Protein AF-A0A2P8CBW2-F1 (afdb_monomer_lite)

Sequence (92 aa):
MITVLLLMVAGILAGLWLGKFPSIMKVNDRLISWAIYLLLFLLGVGVGTNKAVIQSLDSIGLQALLLTIGALIGSIGMGWVIYRAFFHLNNH

pLDDT: mean 88.32, std 10.39, range [45.53, 97.69]

Organism: NCBI:txid1541063

Foldseek 3Di:
DVVVVVVVVVVVVVCVVCVVDPVVVVVVVVVVVVVVVVVVVVVCVVQVVDPVNVVCCVVVVVVVVCVVVVVVCVVVVVVVVCCCVPVVVVPD

Secondary structure (DSSP, 8-state):
-HHHHHHHHHHHHHHHHHTT-HHHHHHHHHHHHHHHHHHHHHHHHHHHH-HHHHHHHHHHHHHHHHHHHHHHHHHHHHHHHHIIIIISTT--

Radius of gyration: 20.02 Å; chains: 1; bounding box: 35×41×40 Å

Structure (mmCIF, N/CA/C/O backbone):
data_AF-A0A2P8CBW2-F1
#
_entry.id   AF-A0A2P8CBW2-F1
#
loop_
_atom_site.group_PDB
_atom_site.id
_atom_site.type_symbol
_atom_site.label_atom_id
_atom_site.label_alt_id
_atom_site.label_comp_id
_atom_site.label_asym_id
_atom_site.label_entity_id
_atom_site.label_seq_id
_atom_site.pdbx_PDB_ins_code
_atom_site.Cartn_x
_atom_site.Cartn_y
_atom_site.Cartn_z
_atom_site.occupancy
_atom_site.B_iso_or_equiv
_atom_site.auth_seq_id
_atom_site.auth_comp_id
_atom_site.auth_asym_id
_atom_site.auth_atom_id
_atom_site.pdbx_PDB_model_num
ATOM 1 N N . MET A 1 1 ? -16.568 7.231 -9.828 1.00 87.19 1 MET A N 1
ATOM 2 C CA . MET A 1 1 ? -16.108 5.939 -10.390 1.00 87.19 1 MET A CA 1
ATOM 3 C C . MET A 1 1 ? -15.341 6.151 -11.690 1.00 87.19 1 MET A C 1
ATOM 5 O O . MET A 1 1 ? -14.144 5.901 -11.693 1.00 87.19 1 MET A O 1
ATOM 9 N N . ILE A 1 2 ? -15.956 6.717 -12.740 1.00 94.94 2 ILE A N 1
ATOM 10 C CA . ILE A 1 2 ? -15.264 6.993 -14.018 1.00 94.94 2 ILE A CA 1
ATOM 11 C C . ILE A 1 2 ? -14.019 7.882 -13.849 1.00 94.94 2 ILE A C 1
ATOM 13 O O . ILE A 1 2 ? -12.984 7.623 -14.448 1.00 94.94 2 ILE A O 1
ATOM 17 N N . THR A 1 3 ? -14.083 8.877 -12.958 1.00 95.19 3 THR A N 1
ATOM 18 C CA . THR A 1 3 ? -12.967 9.791 -12.678 1.00 95.19 3 THR A CA 1
ATOM 19 C C . THR A 1 3 ? -11.756 9.065 -12.105 1.00 95.19 3 THR A C 1
ATOM 21 O O . THR A 1 3 ? -10.633 9.360 -12.488 1.00 95.19 3 THR A O 1
ATOM 24 N N . VAL A 1 4 ? -11.982 8.086 -11.224 1.00 94.69 4 VAL A N 1
ATOM 25 C CA . VAL A 1 4 ? -10.903 7.285 -10.628 1.00 94.69 4 VAL A CA 1
ATOM 26 C C . VAL A 1 4 ? -10.256 6.419 -11.702 1.00 94.69 4 VAL A C 1
ATOM 28 O O . VAL A 1 4 ? -9.035 6.390 -11.798 1.00 94.69 4 VAL A O 1
ATOM 31 N N . LEU A 1 5 ? -11.064 5.791 -12.563 1.00 95.88 5 LEU A N 1
ATOM 32 C CA . LEU A 1 5 ? -10.565 5.003 -13.689 1.00 95.88 5 LEU A CA 1
ATOM 33 C C . LEU A 1 5 ? -9.696 5.853 -14.629 1.00 95.88 5 LEU A C 1
ATOM 35 O O . LEU A 1 5 ? -8.582 5.454 -14.955 1.00 95.88 5 LEU A O 1
ATOM 39 N N . LEU A 1 6 ? -10.171 7.041 -15.019 1.00 96.56 6 LEU A N 1
ATOM 40 C CA . LEU A 1 6 ? -9.410 7.962 -15.869 1.00 96.56 6 LEU A CA 1
ATOM 41 C C . LEU A 1 6 ? -8.085 8.368 -15.223 1.00 96.56 6 LEU A C 1
ATOM 43 O O . LEU A 1 6 ? -7.061 8.412 -15.898 1.00 96.56 6 LEU A O 1
ATOM 47 N N . LEU A 1 7 ? -8.092 8.617 -13.914 1.00 95.38 7 LEU A N 1
ATOM 48 C CA . LEU A 1 7 ? -6.899 8.995 -13.164 1.00 95.38 7 LEU A CA 1
ATOM 49 C C . LEU A 1 7 ? -5.896 7.834 -13.075 1.00 95.38 7 LEU A C 1
ATOM 51 O O . LEU A 1 7 ? -4.700 8.056 -13.237 1.00 95.38 7 LEU A O 1
ATOM 55 N N . MET A 1 8 ? -6.366 6.591 -12.915 1.00 94.50 8 MET A N 1
ATOM 56 C CA . MET A 1 8 ? -5.512 5.397 -12.977 1.00 94.50 8 MET A CA 1
ATOM 57 C C . MET A 1 8 ? -4.885 5.221 -14.363 1.00 94.50 8 MET A C 1
ATOM 59 O O . MET A 1 8 ? -3.677 5.021 -14.461 1.00 94.50 8 MET A O 1
ATOM 63 N N . VAL A 1 9 ? -5.677 5.343 -15.434 1.00 96.00 9 VAL A N 1
ATOM 64 C CA . VAL A 1 9 ? -5.172 5.236 -16.814 1.00 96.00 9 VAL A CA 1
ATOM 65 C C . VAL A 1 9 ? -4.145 6.332 -17.096 1.00 96.00 9 VAL A C 1
ATOM 67 O O . VAL A 1 9 ? -3.056 6.042 -17.589 1.00 96.00 9 VAL A O 1
ATOM 70 N N . ALA A 1 10 ? -4.444 7.578 -16.724 1.00 95.19 10 ALA A N 1
ATOM 71 C CA . ALA A 1 10 ? -3.511 8.692 -16.858 1.00 95.19 10 ALA A CA 1
ATOM 72 C C . ALA A 1 10 ? -2.221 8.461 -16.050 1.00 95.19 10 ALA A C 1
ATOM 74 O O . ALA A 1 10 ? -1.130 8.703 -16.562 1.00 95.19 10 ALA A O 1
ATOM 75 N N . GLY A 1 11 ? -2.330 7.940 -14.824 1.00 92.12 11 GLY A N 1
ATOM 76 C CA . GLY A 1 11 ? -1.189 7.595 -13.977 1.00 92.12 11 GLY A CA 1
ATOM 77 C C . GLY A 1 11 ? -0.293 6.513 -14.583 1.00 92.12 11 GLY A C 1
ATOM 78 O O . GLY A 1 11 ? 0.927 6.651 -14.556 1.00 92.12 11 GLY A O 1
ATOM 79 N N . ILE A 1 12 ? -0.875 5.476 -15.195 1.00 91.88 12 ILE A N 1
ATOM 80 C CA . ILE A 1 12 ? -0.120 4.428 -15.901 1.00 91.88 12 ILE A CA 1
ATOM 81 C C . ILE A 1 12 ? 0.614 5.017 -17.111 1.00 91.88 12 ILE A C 1
ATOM 83 O O . ILE A 1 12 ? 1.809 4.776 -17.279 1.00 91.88 12 ILE A O 1
ATOM 87 N N . LEU A 1 13 ? -0.067 5.826 -17.930 1.00 93.56 13 LEU A N 1
ATOM 88 C CA . LEU A 1 13 ? 0.543 6.474 -19.097 1.00 93.56 13 LEU A CA 1
ATOM 89 C C . LEU A 1 13 ? 1.691 7.407 -18.691 1.00 93.56 13 LEU A C 1
ATOM 91 O O . LEU A 1 13 ? 2.768 7.362 -19.288 1.00 93.56 13 LEU A O 1
ATOM 95 N N . ALA A 1 14 ? 1.487 8.204 -17.641 1.00 90.00 14 ALA A N 1
ATOM 96 C CA . ALA A 1 14 ? 2.528 9.050 -17.075 1.00 90.00 14 ALA A CA 1
ATOM 97 C C . ALA A 1 14 ? 3.706 8.210 -16.554 1.00 90.00 14 ALA A C 1
ATOM 99 O O . ALA A 1 14 ? 4.857 8.523 -16.852 1.00 90.00 14 ALA A O 1
ATOM 100 N N . GLY A 1 15 ? 3.432 7.109 -15.847 1.00 88.00 15 GLY A N 1
ATOM 101 C CA . GLY A 1 15 ? 4.442 6.184 -15.330 1.00 88.00 15 GLY A CA 1
ATOM 102 C C . GLY A 1 15 ? 5.301 5.545 -16.424 1.00 88.00 15 GLY A C 1
ATOM 103 O O . GLY A 1 15 ? 6.521 5.490 -16.285 1.00 88.00 15 GLY A O 1
ATOM 104 N N . LEU A 1 16 ? 4.704 5.138 -17.549 1.00 87.19 16 LEU A N 1
ATOM 105 C CA . LEU A 1 16 ? 5.438 4.596 -18.702 1.00 87.19 16 LEU A CA 1
ATOM 106 C C . LEU A 1 16 ? 6.348 5.641 -19.364 1.00 87.19 16 LEU A C 1
ATOM 108 O O . LEU A 1 16 ? 7.434 5.311 -19.842 1.00 87.19 16 LEU A O 1
ATOM 112 N N . TRP A 1 17 ? 5.930 6.908 -19.384 1.00 85.81 17 TRP A N 1
ATOM 113 C CA . TRP A 1 17 ? 6.730 7.996 -19.948 1.00 85.81 17 TRP A CA 1
ATOM 114 C C . TRP A 1 17 ? 7.884 8.409 -19.018 1.00 85.81 17 TRP A C 1
ATOM 116 O O . TRP A 1 17 ? 9.025 8.544 -19.465 1.00 85.81 17 TRP A O 1
ATOM 126 N N . LEU A 1 18 ? 7.606 8.531 -17.716 1.00 81.75 18 LEU A N 1
ATOM 127 C CA . LEU A 1 18 ? 8.568 8.886 -16.662 1.00 81.75 18 LEU A CA 1
ATOM 128 C C . LEU A 1 18 ? 9.554 7.752 -16.341 1.00 81.75 18 LEU A C 1
ATOM 130 O O . LEU A 1 18 ? 10.679 8.022 -15.917 1.00 81.75 18 LEU A O 1
ATOM 134 N N . GLY A 1 19 ? 9.181 6.495 -16.606 1.00 75.75 19 GLY A N 1
ATOM 135 C CA . GLY A 1 19 ? 10.027 5.313 -16.419 1.00 75.75 19 GLY A CA 1
ATOM 136 C C . G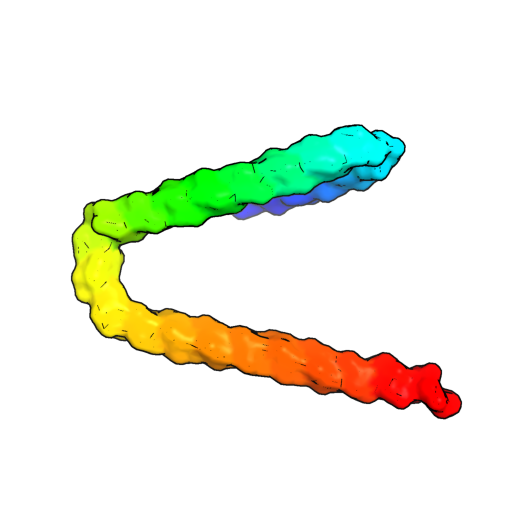LY A 1 19 ? 11.313 5.308 -17.255 1.00 75.75 19 GLY A C 1
ATOM 137 O O . GLY A 1 19 ? 12.218 4.525 -16.978 1.00 75.75 19 GLY A O 1
ATOM 138 N N . LYS A 1 20 ? 11.440 6.217 -18.232 1.00 77.62 20 LYS A N 1
ATOM 139 C CA . LYS A 1 20 ? 12.669 6.442 -19.011 1.00 77.62 20 LYS A CA 1
ATOM 140 C C . LYS A 1 20 ? 13.796 7.105 -18.207 1.00 77.62 20 LYS A C 1
ATOM 142 O O . LYS A 1 20 ? 14.942 7.075 -18.646 1.00 77.62 20 LYS A O 1
ATOM 147 N N . PHE A 1 21 ? 13.498 7.691 -17.043 1.00 80.31 21 PHE A N 1
ATOM 148 C CA . PHE A 1 21 ? 14.475 8.398 -16.213 1.00 80.31 21 PHE A CA 1
ATOM 149 C C . PHE A 1 21 ? 14.743 7.647 -14.895 1.00 80.31 21 PHE A C 1
ATOM 151 O O . PHE A 1 21 ? 13.924 7.699 -13.971 1.00 80.31 21 PHE A O 1
ATOM 158 N N . PRO A 1 22 ? 15.913 7.000 -14.734 1.00 74.19 22 PRO A N 1
ATOM 159 C CA . PRO A 1 22 ? 16.193 6.144 -13.577 1.00 74.19 22 PRO A CA 1
ATOM 160 C C . PRO A 1 22 ? 16.246 6.904 -12.240 1.00 74.19 22 PRO A C 1
ATOM 162 O O . PRO A 1 22 ? 15.943 6.331 -11.193 1.00 74.19 22 PRO A O 1
ATOM 165 N N . SER A 1 23 ? 16.582 8.200 -12.249 1.00 75.69 23 SER A N 1
ATOM 166 C CA . SER A 1 23 ? 16.565 9.035 -11.036 1.00 75.69 23 SER A CA 1
ATOM 167 C C . SER A 1 23 ? 15.151 9.313 -10.521 1.00 75.69 23 SER A C 1
ATOM 169 O O . SER A 1 23 ? 14.945 9.345 -9.310 1.00 75.69 23 SER A O 1
ATOM 171 N N . ILE A 1 24 ? 14.170 9.467 -11.417 1.00 77.06 24 ILE A N 1
ATOM 172 C CA . ILE A 1 24 ? 12.769 9.716 -11.040 1.00 77.06 24 ILE A CA 1
ATOM 173 C C . ILE A 1 24 ? 12.166 8.452 -10.417 1.00 77.06 24 ILE A C 1
ATOM 175 O O . ILE A 1 24 ? 11.444 8.540 -9.427 1.00 77.06 24 ILE A O 1
ATOM 179 N N . MET A 1 25 ? 12.542 7.272 -10.920 1.00 78.56 25 MET A N 1
ATOM 180 C CA . MET A 1 25 ? 12.089 5.983 -10.387 1.00 78.56 25 MET A CA 1
ATOM 181 C C . MET A 1 25 ? 12.464 5.795 -8.906 1.00 78.56 25 MET A C 1
ATOM 183 O O . MET A 1 25 ? 11.628 5.386 -8.104 1.00 78.56 25 MET A O 1
ATOM 1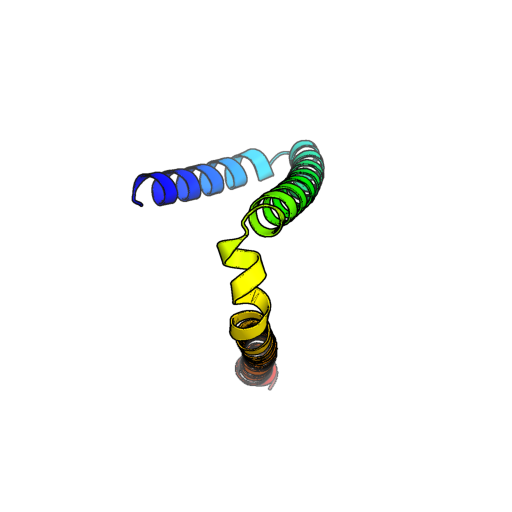87 N N . LYS A 1 26 ? 13.699 6.150 -8.517 1.00 81.62 26 LYS A N 1
ATOM 188 C CA . LYS A 1 26 ? 14.168 6.034 -7.121 1.00 81.62 26 LYS A CA 1
ATOM 189 C C . LYS A 1 26 ? 13.440 6.985 -6.170 1.00 81.62 26 LYS A C 1
ATOM 191 O O . LYS A 1 26 ? 13.160 6.627 -5.028 1.00 81.62 26 LYS A O 1
ATOM 196 N N . VAL A 1 27 ? 13.150 8.204 -6.628 1.00 86.88 27 VAL A N 1
ATOM 197 C CA . VAL A 1 27 ? 12.389 9.184 -5.839 1.00 86.88 27 VAL A CA 1
ATOM 198 C C . VAL A 1 27 ? 10.941 8.729 -5.690 1.00 86.88 27 VAL A C 1
ATOM 200 O O . VAL A 1 27 ? 10.399 8.795 -4.590 1.00 86.88 27 VAL A O 1
ATOM 203 N N . ASN A 1 28 ? 10.343 8.215 -6.765 1.00 88.00 28 ASN A N 1
ATOM 204 C CA . ASN A 1 28 ? 8.983 7.692 -6.761 1.00 88.00 28 ASN A CA 1
ATOM 205 C C . ASN A 1 28 ? 8.810 6.537 -5.764 1.00 88.00 28 ASN A C 1
ATOM 207 O O . ASN A 1 28 ? 7.872 6.557 -4.977 1.00 88.00 28 ASN A O 1
ATOM 211 N N . ASP A 1 29 ? 9.741 5.583 -5.732 1.00 87.81 29 ASP A N 1
ATOM 212 C CA . ASP A 1 29 ? 9.695 4.458 -4.788 1.00 87.81 29 ASP A CA 1
ATOM 213 C C . ASP A 1 29 ? 9.719 4.928 -3.320 1.00 87.81 29 ASP A C 1
ATOM 215 O O . ASP A 1 29 ? 8.900 4.526 -2.484 1.00 87.81 29 ASP A O 1
ATOM 219 N N . ARG A 1 30 ? 10.593 5.896 -3.013 1.00 91.56 30 ARG A N 1
ATOM 220 C CA . ARG A 1 30 ? 10.653 6.508 -1.680 1.00 91.56 30 ARG A CA 1
ATOM 221 C C . ARG A 1 30 ? 9.379 7.296 -1.358 1.00 91.56 30 ARG A C 1
ATOM 223 O O . ARG A 1 30 ? 8.891 7.198 -0.235 1.00 91.56 30 ARG A O 1
ATOM 230 N N . LEU A 1 31 ? 8.830 8.048 -2.313 1.00 93.06 31 LEU A N 1
ATOM 231 C CA . LEU A 1 31 ? 7.581 8.798 -2.138 1.00 93.06 31 LEU A CA 1
ATOM 232 C C . LEU A 1 31 ? 6.391 7.874 -1.876 1.00 93.06 31 LEU A C 1
ATOM 234 O O . LEU A 1 31 ? 5.627 8.136 -0.952 1.00 93.06 31 LEU A O 1
ATOM 238 N N . ILE A 1 32 ? 6.256 6.784 -2.637 1.00 93.88 32 ILE A N 1
ATOM 239 C CA . ILE A 1 32 ? 5.196 5.787 -2.447 1.00 93.88 32 ILE A CA 1
ATOM 240 C C . ILE A 1 32 ? 5.306 5.163 -1.059 1.00 93.88 32 ILE A C 1
ATOM 242 O O . ILE A 1 32 ? 4.310 5.094 -0.345 1.00 93.88 32 ILE A O 1
ATOM 246 N N . SER A 1 33 ? 6.510 4.770 -0.642 1.00 95.25 33 SER A N 1
ATOM 247 C CA . SER A 1 33 ? 6.734 4.207 0.694 1.00 95.25 33 SER A CA 1
ATOM 248 C C . SER A 1 33 ? 6.292 5.171 1.801 1.00 95.25 33 SER A C 1
ATOM 250 O O . SER A 1 33 ? 5.534 4.791 2.693 1.00 95.25 33 SER A O 1
ATOM 252 N N . TRP A 1 34 ? 6.696 6.445 1.717 1.00 97.00 34 TRP A N 1
ATOM 253 C CA . TRP A 1 34 ? 6.257 7.476 2.664 1.00 97.00 34 TRP A CA 1
ATOM 254 C C . TRP A 1 34 ? 4.744 7.702 2.628 1.00 97.00 34 TRP A C 1
ATOM 256 O O . TRP A 1 34 ? 4.124 7.834 3.684 1.00 97.00 34 TRP A O 1
ATOM 266 N N . ALA A 1 35 ? 4.140 7.704 1.438 1.00 96.50 35 ALA A N 1
ATOM 267 C CA . ALA A 1 35 ? 2.699 7.833 1.280 1.00 96.50 35 ALA A CA 1
ATOM 268 C C . ALA A 1 35 ? 1.956 6.658 1.926 1.00 96.50 35 ALA A C 1
ATOM 270 O O . ALA A 1 35 ? 0.993 6.889 2.647 1.00 96.50 35 ALA A O 1
ATOM 271 N N . ILE A 1 36 ? 2.418 5.417 1.741 1.00 97.00 36 ILE A N 1
ATOM 272 C CA . ILE A 1 36 ? 1.824 4.231 2.372 1.00 97.00 36 ILE A CA 1
ATOM 273 C C . ILE A 1 36 ? 1.877 4.360 3.893 1.00 97.00 36 ILE A C 1
ATOM 275 O O . ILE A 1 36 ? 0.853 4.178 4.544 1.00 97.00 36 ILE A O 1
ATOM 279 N N . TYR A 1 37 ? 3.024 4.722 4.472 1.00 96.88 37 TYR A N 1
ATOM 280 C CA . TYR A 1 37 ? 3.121 4.896 5.924 1.00 96.88 37 TYR A CA 1
ATOM 281 C C . TYR A 1 37 ? 2.182 5.980 6.447 1.00 96.88 37 TYR A C 1
ATOM 283 O O . TYR A 1 37 ? 1.490 5.770 7.442 1.00 96.88 37 TYR A O 1
ATOM 291 N N . LEU A 1 38 ? 2.111 7.114 5.753 1.00 97.69 38 LEU A N 1
ATOM 292 C CA . LEU A 1 38 ? 1.222 8.209 6.117 1.00 97.69 38 LEU A CA 1
ATOM 293 C C . LEU A 1 38 ? -0.256 7.807 5.995 1.00 97.69 38 LEU A C 1
ATOM 295 O O . LEU A 1 38 ? -1.048 8.106 6.885 1.00 97.69 38 LEU A O 1
ATOM 299 N N . LEU A 1 39 ? -0.625 7.078 4.940 1.00 97.06 39 LEU A N 1
ATOM 300 C CA . LEU A 1 39 ? -1.976 6.556 4.742 1.00 97.06 39 LEU A CA 1
ATOM 301 C C . LEU A 1 39 ? -2.349 5.514 5.798 1.00 97.06 39 LEU A C 1
ATOM 303 O O . LEU A 1 39 ? -3.453 5.574 6.327 1.00 97.06 39 LEU A O 1
ATOM 307 N N . LEU A 1 40 ? -1.447 4.592 6.139 1.00 96.81 40 LEU A N 1
ATOM 308 C CA . LEU A 1 40 ? -1.666 3.607 7.201 1.00 96.81 40 LEU A CA 1
ATOM 309 C C . LEU A 1 40 ? -1.832 4.287 8.562 1.00 96.81 40 LEU A C 1
ATOM 311 O O . LEU A 1 40 ? -2.700 3.899 9.341 1.00 96.81 40 LEU A O 1
ATOM 315 N N . PHE A 1 41 ? -1.050 5.333 8.830 1.00 97.25 41 PHE A N 1
ATOM 316 C CA . PHE A 1 41 ? -1.189 6.139 10.037 1.00 97.25 41 PHE A CA 1
ATOM 317 C C . PHE A 1 41 ? -2.547 6.850 10.092 1.00 97.25 41 PHE A C 1
ATOM 319 O O . PHE A 1 41 ? -3.274 6.722 11.077 1.00 97.25 41 PHE A O 1
ATOM 326 N N . LEU A 1 42 ? -2.927 7.546 9.017 1.00 96.56 42 LEU A N 1
ATOM 327 C CA . LEU A 1 42 ? -4.226 8.215 8.898 1.00 96.56 42 LEU A CA 1
ATOM 328 C C . LEU A 1 42 ? -5.391 7.231 9.016 1.00 96.56 42 LEU A C 1
ATOM 330 O O . LEU A 1 42 ? -6.375 7.533 9.687 1.00 96.56 42 LEU A O 1
ATOM 334 N N . LEU A 1 43 ? -5.275 6.053 8.401 1.00 95.19 43 LEU A N 1
ATOM 335 C CA . LEU A 1 43 ? -6.253 4.977 8.515 1.00 95.19 43 LEU A CA 1
ATOM 336 C C . LEU A 1 43 ? -6.387 4.532 9.973 1.00 95.19 43 LEU A C 1
ATOM 338 O O . LEU A 1 43 ? -7.500 4.459 10.483 1.00 95.19 43 LEU A O 1
ATOM 342 N N . GLY A 1 44 ? -5.265 4.291 10.655 1.00 93.25 44 GLY A N 1
ATOM 343 C CA . GLY A 1 44 ? -5.249 3.917 12.067 1.00 93.25 44 GLY A CA 1
ATOM 344 C C . GLY A 1 44 ? -5.9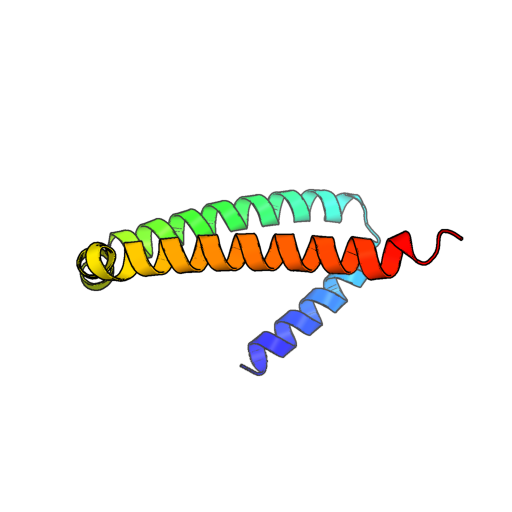25 4.961 12.956 1.00 93.25 44 GLY A C 1
ATOM 345 O O . GLY A 1 44 ? -6.773 4.610 13.772 1.00 93.25 44 GLY A O 1
ATOM 346 N N . VAL A 1 45 ? -5.625 6.247 12.757 1.00 95.06 45 VAL A N 1
ATOM 347 C CA . VAL A 1 45 ? -6.264 7.351 13.495 1.00 95.06 45 VAL A CA 1
ATOM 348 C C . VAL A 1 45 ? -7.757 7.459 13.162 1.0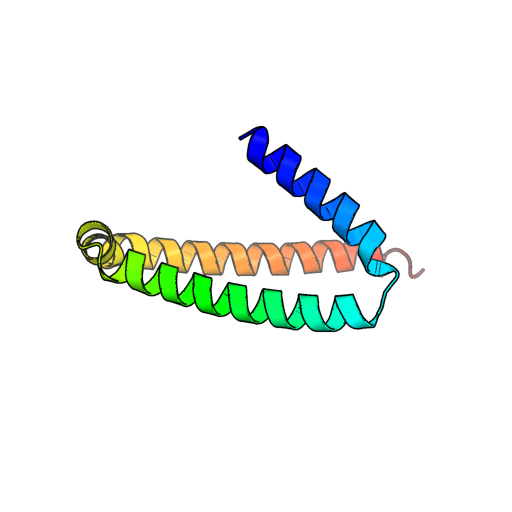0 95.06 45 VAL A C 1
ATOM 350 O O . VAL A 1 45 ? -8.584 7.599 14.064 1.00 95.06 45 VAL A O 1
ATOM 353 N N . GLY A 1 46 ? -8.131 7.367 11.886 1.00 93.62 46 GLY A N 1
ATOM 354 C CA . GLY A 1 46 ? -9.523 7.465 11.441 1.00 93.62 46 GLY A CA 1
ATOM 355 C C . GLY A 1 46 ? -10.398 6.328 11.974 1.00 93.62 46 GLY A C 1
ATOM 356 O O . GLY A 1 46 ? -11.505 6.563 12.452 1.00 93.62 46 GLY A O 1
ATOM 357 N N . VAL A 1 47 ? -9.885 5.098 11.956 1.00 90.62 47 VAL A N 1
ATOM 358 C CA . VAL A 1 47 ? -10.558 3.918 12.519 1.00 90.62 47 VAL A CA 1
ATOM 359 C C . VAL A 1 47 ? -10.565 3.990 14.048 1.00 90.62 47 VAL A C 1
ATOM 361 O O . VAL A 1 47 ? -11.601 3.764 14.666 1.00 90.62 47 VAL A O 1
ATOM 364 N N . GLY A 1 48 ? -9.439 4.360 14.663 1.00 88.44 48 GLY A N 1
ATOM 365 C CA . GLY A 1 48 ? -9.261 4.393 16.117 1.00 88.44 48 GLY A CA 1
ATOM 366 C C . GLY A 1 48 ? -10.010 5.519 16.840 1.00 88.44 48 GLY A C 1
ATOM 367 O O . GLY A 1 48 ? -10.229 5.449 18.043 1.00 88.44 48 GLY A O 1
ATOM 368 N N . THR A 1 49 ? -10.434 6.566 16.138 1.00 89.69 49 THR A N 1
ATOM 369 C CA . THR A 1 49 ? -11.279 7.626 16.720 1.00 89.69 49 THR A CA 1
ATOM 370 C C . THR A 1 49 ? -12.770 7.369 16.505 1.00 89.69 49 THR A C 1
ATOM 372 O O . THR A 1 49 ? -13.615 7.967 17.178 1.00 89.69 49 THR A O 1
ATOM 375 N N . ASN A 1 50 ? -13.122 6.444 15.608 1.00 89.62 50 ASN A N 1
ATOM 376 C CA . ASN A 1 50 ? -14.501 6.109 15.304 1.00 89.62 50 ASN A CA 1
ATOM 377 C C . ASN A 1 50 ? -15.042 5.063 16.294 1.00 89.62 50 ASN A C 1
ATOM 379 O O . ASN A 1 50 ? -14.816 3.861 16.152 1.00 89.62 50 ASN A O 1
ATOM 383 N N . LYS A 1 51 ? -15.809 5.531 17.288 1.00 84.44 51 LYS A N 1
ATOM 384 C CA . LYS A 1 51 ? -16.411 4.679 18.331 1.00 84.44 51 LYS A CA 1
ATOM 385 C C . LYS A 1 51 ? -17.282 3.554 17.764 1.00 84.44 51 LYS A C 1
ATOM 387 O O . LYS A 1 51 ? -17.265 2.464 18.322 1.00 84.44 51 LYS A O 1
ATOM 392 N N . ALA A 1 52 ? -18.002 3.792 16.664 1.00 85.69 52 ALA A N 1
ATOM 393 C CA . ALA A 1 52 ? -18.837 2.769 16.034 1.00 85.69 52 ALA A CA 1
ATOM 394 C C . ALA A 1 52 ? -17.987 1.640 15.438 1.00 85.69 52 ALA A C 1
ATOM 396 O O . ALA A 1 52 ? -18.344 0.468 15.554 1.00 85.69 52 ALA A O 1
ATOM 397 N N . VAL A 1 53 ? -16.837 1.992 14.853 1.00 84.06 53 VAL A N 1
ATOM 398 C CA . VAL A 1 53 ? -15.877 1.011 14.346 1.00 84.06 53 VAL A CA 1
ATOM 399 C C . VAL A 1 53 ? -15.268 0.242 15.509 1.00 84.06 53 VAL A C 1
ATOM 401 O O . VAL A 1 53 ? -15.417 -0.971 15.526 1.00 84.06 53 VAL A O 1
ATOM 404 N N . ILE A 1 54 ? -14.698 0.917 16.517 1.00 85.12 54 ILE A N 1
ATOM 405 C CA . ILE A 1 54 ? -14.088 0.266 17.694 1.00 85.12 54 ILE A CA 1
ATOM 406 C C . ILE A 1 54 ? -15.056 -0.676 18.408 1.00 85.12 54 ILE A C 1
ATOM 408 O O . ILE A 1 54 ? -14.686 -1.797 18.738 1.00 85.12 54 ILE A O 1
ATOM 412 N N . GLN A 1 55 ? -16.295 -0.251 18.637 1.00 85.69 55 GLN A N 1
ATOM 413 C CA . GLN A 1 55 ? -17.284 -1.077 19.326 1.00 85.69 55 GLN A CA 1
ATOM 414 C C . GLN A 1 55 ? -17.699 -2.299 18.496 1.00 85.69 55 GLN A C 1
ATOM 416 O O . GLN A 1 55 ? -18.014 -3.346 19.052 1.00 85.69 55 GLN A O 1
ATOM 421 N N . SER A 1 56 ? -17.655 -2.179 17.167 1.00 84.81 56 SER A N 1
ATOM 422 C CA . SER A 1 56 ? -17.913 -3.286 16.244 1.00 84.81 56 SER A CA 1
ATOM 423 C C . SER A 1 56 ? -16.656 -4.109 15.933 1.00 84.81 56 SER A C 1
ATOM 425 O O . SER A 1 56 ? -16.769 -5.138 15.278 1.00 84.81 56 SER A O 1
ATOM 427 N N . LEU A 1 57 ? -15.460 -3.703 16.385 1.00 83.38 57 LEU A N 1
ATOM 428 C CA . LEU A 1 57 ? -14.226 -4.464 16.153 1.00 83.38 57 LEU A CA 1
ATOM 429 C C . LEU A 1 57 ? -14.233 -5.804 16.884 1.00 83.38 57 LEU A C 1
ATOM 431 O O . LEU A 1 57 ? -13.596 -6.728 16.402 1.00 83.38 57 LEU A O 1
ATOM 435 N N . ASP A 1 58 ? -14.938 -5.944 18.004 1.00 79.25 58 ASP A N 1
ATOM 436 C CA . ASP A 1 58 ? -14.999 -7.229 18.709 1.00 79.25 58 ASP A CA 1
ATOM 437 C C . ASP A 1 58 ? -15.771 -8.279 17.884 1.00 79.25 58 ASP A C 1
ATOM 439 O O . ASP A 1 58 ? -15.308 -9.397 17.666 1.00 79.25 58 ASP A O 1
ATOM 443 N N . SER A 1 59 ? -16.908 -7.882 17.302 1.00 81.19 59 SER A N 1
ATOM 444 C CA . SER A 1 59 ? -17.726 -8.766 16.465 1.00 81.19 59 SER A CA 1
ATOM 445 C C . SER A 1 59 ? -17.174 -8.937 15.044 1.00 81.19 59 SER A C 1
ATOM 447 O O . SER A 1 59 ? -17.138 -10.052 14.519 1.00 81.19 59 SER A O 1
ATOM 449 N N . ILE A 1 60 ? -16.720 -7.851 14.411 1.00 86.88 60 ILE A N 1
ATOM 450 C CA . ILE A 1 60 ? -16.216 -7.853 13.029 1.00 86.88 60 ILE A CA 1
ATOM 451 C C . ILE A 1 60 ? -14.745 -8.273 12.978 1.00 86.88 60 ILE A C 1
ATOM 453 O O . ILE A 1 60 ? -14.319 -8.870 11.996 1.00 86.88 60 ILE A O 1
ATOM 457 N N . GLY A 1 61 ? -13.950 -8.001 14.012 1.00 85.38 61 GLY A N 1
ATOM 458 C CA . GLY A 1 61 ? -12.504 -8.232 14.007 1.00 85.38 61 GLY A CA 1
ATOM 459 C C . GLY A 1 61 ? -12.144 -9.701 13.844 1.00 85.38 61 GLY A C 1
ATOM 460 O O . GLY A 1 61 ? -11.265 -10.026 13.048 1.00 85.38 61 GLY A O 1
ATOM 461 N N . LEU A 1 62 ? -12.875 -10.603 14.506 1.00 89.88 62 LEU A N 1
ATOM 462 C CA . LEU A 1 62 ? -12.667 -12.041 14.334 1.00 89.88 62 LEU A CA 1
ATOM 463 C C . LEU A 1 62 ? -13.073 -12.510 12.929 1.00 89.88 62 LEU A C 1
ATOM 465 O O . LEU A 1 62 ? -12.346 -13.281 12.303 1.00 89.88 62 LEU A O 1
ATOM 469 N N . GLN A 1 63 ? -14.184 -11.998 12.389 1.00 91.44 63 GLN A N 1
ATOM 470 C CA . GLN A 1 63 ? -14.594 -12.286 11.010 1.00 91.44 63 GLN A CA 1
ATOM 471 C C . GLN A 1 63 ? -13.570 -11.766 9.993 1.00 91.44 63 GLN A C 1
ATOM 473 O O . GLN A 1 63 ? -13.212 -12.477 9.058 1.00 91.44 63 GLN A O 1
ATOM 478 N N . ALA A 1 64 ? -13.059 -10.552 10.193 1.00 91.94 64 ALA A N 1
ATOM 479 C CA . ALA A 1 64 ? -12.040 -9.941 9.351 1.00 91.94 64 ALA A CA 1
ATOM 480 C C . ALA A 1 64 ? -10.716 -10.715 9.417 1.00 91.94 64 ALA A C 1
ATOM 482 O O . ALA A 1 64 ? -10.058 -10.898 8.394 1.00 91.94 64 ALA A O 1
ATOM 483 N N . LEU A 1 65 ? -10.338 -11.226 10.589 1.00 92.94 65 LEU A N 1
ATOM 484 C CA . LEU A 1 65 ? -9.140 -12.046 10.754 1.00 92.94 65 LEU A CA 1
ATOM 485 C C . LEU A 1 65 ? -9.276 -13.392 10.028 1.00 92.94 65 LEU A C 1
ATOM 487 O O . LEU A 1 65 ? -8.388 -13.776 9.271 1.00 92.94 65 LEU A O 1
ATOM 491 N N . LEU A 1 66 ? -10.414 -14.073 10.174 1.00 95.38 66 LEU A N 1
ATOM 492 C CA . LEU A 1 66 ? -10.689 -15.306 9.430 1.00 95.38 66 LEU A CA 1
ATOM 493 C C . LEU A 1 66 ? -10.729 -15.061 7.916 1.00 95.38 66 LEU A C 1
ATOM 495 O O . LEU A 1 66 ? -10.146 -15.832 7.155 1.00 95.38 66 LEU A O 1
ATOM 499 N N . LEU A 1 67 ? -11.367 -13.973 7.477 1.00 95.69 67 LEU A N 1
ATOM 500 C CA . LEU A 1 67 ? -11.446 -13.597 6.067 1.00 95.69 67 LEU A CA 1
ATOM 501 C C . LEU A 1 67 ? -10.064 -13.288 5.487 1.00 95.69 67 LEU A C 1
ATOM 503 O O . LEU A 1 67 ? -9.747 -13.755 4.397 1.00 95.69 67 LEU A O 1
ATOM 507 N N . THR A 1 68 ? -9.232 -12.528 6.200 1.00 95.75 68 THR A N 1
ATOM 508 C CA . THR A 1 68 ? -7.887 -12.167 5.728 1.00 95.75 68 THR A CA 1
ATOM 509 C C . THR A 1 68 ? -6.969 -13.382 5.672 1.00 95.75 68 THR A C 1
ATOM 511 O O . THR A 1 68 ? -6.298 -13.566 4.660 1.00 95.75 68 THR A O 1
ATOM 514 N N . ILE A 1 69 ? -6.984 -14.261 6.681 1.00 97.38 69 ILE A N 1
ATOM 515 C CA . ILE A 1 69 ? -6.214 -15.515 6.660 1.00 97.38 69 ILE A CA 1
ATOM 516 C C . ILE A 1 69 ? -6.703 -16.431 5.535 1.00 97.38 69 ILE A C 1
ATOM 518 O O . ILE A 1 69 ? -5.891 -16.940 4.764 1.00 97.38 69 ILE A O 1
ATOM 522 N N . GLY A 1 70 ? -8.020 -16.607 5.395 1.00 97.12 70 GLY A N 1
ATOM 523 C CA . GLY A 1 70 ? -8.609 -17.411 4.326 1.00 97.12 70 GLY A CA 1
ATOM 524 C C . GLY A 1 70 ? -8.255 -16.879 2.936 1.00 97.12 70 GLY A C 1
ATOM 525 O O . GLY A 1 70 ? -7.835 -17.645 2.069 1.00 97.12 70 GLY A O 1
ATOM 526 N N . ALA A 1 71 ? -8.343 -15.563 2.734 1.00 97.06 71 ALA A N 1
ATOM 527 C CA . ALA A 1 71 ? -7.955 -14.910 1.488 1.00 97.06 71 ALA A CA 1
ATOM 528 C C . ALA A 1 71 ? -6.451 -15.047 1.204 1.00 97.06 71 ALA A C 1
ATOM 530 O O . ALA A 1 71 ? -6.069 -15.298 0.063 1.00 97.06 71 ALA A O 1
ATOM 531 N N . LEU A 1 72 ? -5.598 -14.932 2.228 1.00 97.50 72 LEU A N 1
ATOM 532 C CA . LEU A 1 72 ? -4.148 -15.077 2.091 1.00 97.50 72 LEU A CA 1
ATOM 533 C C . LEU A 1 72 ? -3.771 -16.509 1.690 1.00 97.50 72 LEU A C 1
ATOM 535 O O . LEU A 1 72 ? -3.043 -16.704 0.717 1.00 97.50 72 LEU A O 1
ATOM 539 N N . ILE A 1 73 ? -4.323 -17.510 2.384 1.00 97.50 73 ILE A N 1
ATOM 540 C CA . ILE A 1 73 ? -4.123 -18.929 2.062 1.00 97.50 73 ILE A CA 1
ATOM 541 C C . ILE A 1 73 ? -4.648 -19.233 0.657 1.00 97.50 73 ILE A C 1
ATOM 543 O O . ILE A 1 73 ? -3.950 -19.875 -0.125 1.00 97.50 73 ILE A O 1
ATOM 547 N N . GLY A 1 74 ? -5.839 -18.740 0.306 1.00 95.81 74 GLY A N 1
ATOM 548 C CA . GLY A 1 74 ? -6.424 -18.925 -1.022 1.00 95.81 74 GLY A CA 1
ATOM 549 C C . GLY A 1 74 ? -5.576 -18.303 -2.133 1.00 95.81 74 GLY A C 1
ATOM 550 O O . GLY A 1 74 ? -5.302 -18.958 -3.136 1.00 95.81 74 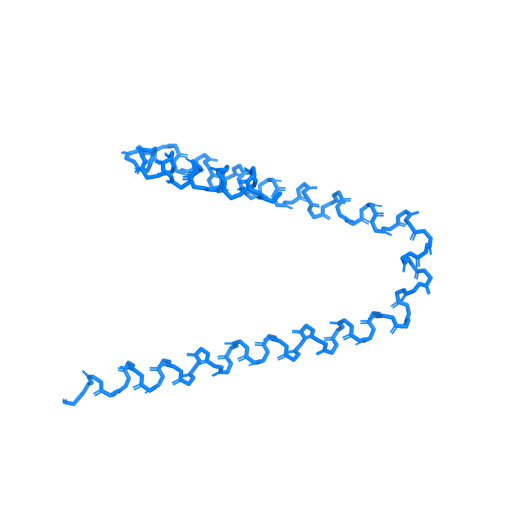GLY A O 1
ATOM 551 N N . SER A 1 75 ? -5.099 -17.071 -1.940 1.00 96.62 75 SER A N 1
ATOM 552 C CA . SER A 1 75 ? -4.253 -16.369 -2.911 1.00 96.62 75 SER A CA 1
ATOM 553 C C . SER A 1 75 ? -2.904 -17.065 -3.103 1.00 96.62 75 SER A C 1
ATOM 555 O O . SER A 1 75 ? -2.470 -17.260 -4.238 1.00 96.62 75 SER A O 1
ATOM 557 N N . ILE A 1 76 ? -2.241 -17.466 -2.012 1.00 96.19 76 ILE A N 1
ATOM 558 C CA . ILE A 1 76 ? -0.957 -18.179 -2.070 1.00 96.19 76 ILE A CA 1
ATOM 559 C C . ILE A 1 76 ? -1.148 -19.567 -2.694 1.00 96.19 76 ILE A C 1
ATOM 561 O O . ILE A 1 76 ? -0.387 -19.957 -3.578 1.00 96.19 76 ILE A O 1
ATOM 565 N N . GLY A 1 77 ? -2.184 -20.296 -2.274 1.00 95.81 77 GLY A N 1
ATOM 566 C CA . GLY A 1 77 ? -2.500 -21.629 -2.778 1.00 95.81 77 GLY A CA 1
ATOM 567 C C . GLY A 1 77 ? -2.802 -21.622 -4.274 1.00 95.81 77 GLY A C 1
ATOM 568 O O . GLY A 1 77 ? -2.213 -22.400 -5.021 1.00 95.81 77 GLY A O 1
ATOM 569 N N . MET A 1 78 ? -3.649 -20.700 -4.737 1.00 93.81 78 MET A N 1
ATOM 570 C CA . MET A 1 78 ? -3.956 -20.566 -6.161 1.00 93.81 78 MET A CA 1
ATOM 571 C C . MET A 1 78 ? -2.721 -20.149 -6.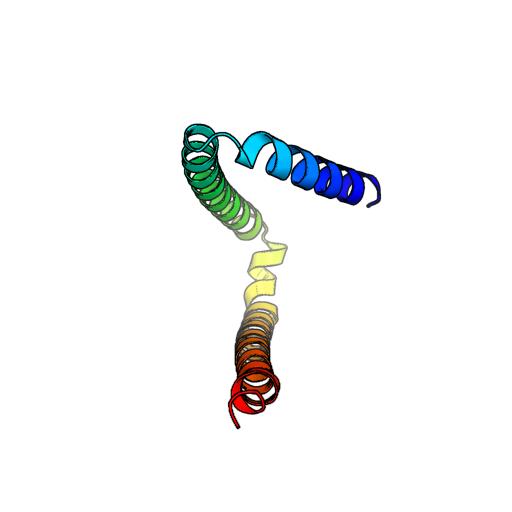967 1.00 93.81 78 MET A C 1
ATOM 573 O O . MET A 1 78 ? -2.471 -20.707 -8.034 1.00 93.81 78 MET A O 1
ATOM 577 N N . GLY A 1 79 ? -1.901 -19.233 -6.440 1.00 94.19 79 GLY A N 1
ATOM 578 C CA . GLY A 1 79 ? -0.623 -18.867 -7.054 1.00 94.19 79 GLY A CA 1
ATOM 579 C C . GLY A 1 79 ? 0.313 -20.067 -7.219 1.00 94.19 79 GLY A C 1
ATOM 580 O O . GLY A 1 79 ? 0.900 -20.251 -8.285 1.00 94.19 79 GLY A O 1
ATOM 581 N N . TRP A 1 80 ? 0.398 -20.935 -6.207 1.00 92.25 80 TRP A N 1
ATOM 582 C CA . TRP A 1 80 ? 1.194 -22.162 -6.265 1.00 92.25 80 TRP A CA 1
ATOM 583 C C . TRP A 1 80 ? 0.646 -23.180 -7.274 1.00 92.25 80 TRP A C 1
ATOM 585 O O . TRP A 1 80 ? 1.418 -23.770 -8.032 1.00 92.25 80 TRP A O 1
ATOM 595 N N . VAL A 1 81 ? -0.678 -23.357 -7.331 1.00 92.75 81 VAL A N 1
ATOM 596 C CA . VAL A 1 81 ? -1.332 -24.233 -8.317 1.00 92.75 81 VAL A CA 1
ATOM 597 C C . VAL A 1 81 ? -1.060 -23.745 -9.736 1.00 92.75 81 VAL A C 1
ATOM 599 O O . VAL A 1 81 ? -0.646 -24.541 -10.575 1.00 92.75 81 VAL A O 1
ATOM 602 N N . ILE A 1 82 ? -1.231 -22.447 -10.003 1.00 92.75 82 ILE A N 1
ATOM 603 C CA . ILE A 1 82 ? -0.966 -21.858 -11.322 1.00 92.75 82 ILE A CA 1
ATOM 604 C C . ILE A 1 82 ? 0.509 -22.017 -11.688 1.00 92.75 82 ILE A C 1
ATOM 606 O O . ILE A 1 82 ? 0.815 -22.433 -12.804 1.00 92.75 82 ILE A O 1
ATOM 610 N N . TYR A 1 83 ? 1.423 -21.747 -10.753 1.00 89.69 83 TYR A N 1
ATOM 611 C CA . TYR A 1 83 ? 2.853 -21.941 -10.974 1.00 89.69 83 TYR A CA 1
ATOM 612 C C . TYR A 1 83 ? 3.170 -23.394 -11.346 1.00 89.69 83 TYR A C 1
ATOM 614 O O . TYR A 1 83 ? 3.846 -23.657 -12.337 1.00 89.69 83 TYR A O 1
ATOM 622 N N . ARG A 1 84 ? 2.625 -24.370 -10.617 1.00 85.00 84 ARG A N 1
ATOM 623 C CA . ARG A 1 84 ? 2.870 -25.784 -10.911 1.00 85.00 84 ARG A CA 1
ATOM 624 C C . ARG A 1 84 ? 2.185 -26.260 -12.196 1.00 85.00 84 ARG A C 1
ATOM 626 O O . ARG A 1 84 ? 2.749 -27.085 -12.902 1.00 85.00 84 ARG A O 1
ATOM 633 N N . ALA A 1 85 ? 1.001 -25.751 -12.518 1.00 86.06 85 ALA A N 1
ATOM 634 C CA . ALA A 1 85 ? 0.279 -26.131 -13.726 1.00 86.06 85 ALA A CA 1
ATOM 635 C C . ALA A 1 85 ? 0.904 -25.515 -14.987 1.00 86.06 85 ALA A C 1
ATOM 637 O O . ALA A 1 85 ? 1.137 -26.222 -15.953 1.00 86.06 85 ALA A O 1
ATOM 638 N N . PHE A 1 86 ? 1.222 -24.221 -14.997 1.00 81.44 86 PHE A N 1
ATOM 639 C CA . PHE A 1 86 ? 1.716 -23.554 -16.207 1.00 81.44 86 PHE A CA 1
ATOM 640 C C . PHE A 1 86 ? 3.240 -23.582 -16.350 1.00 81.44 86 PHE A C 1
ATOM 642 O O . PHE A 1 86 ? 3.734 -23.785 -17.455 1.00 81.44 86 PHE A O 1
ATOM 649 N N . PHE A 1 87 ? 4.003 -23.410 -15.265 1.00 76.94 87 PHE A N 1
ATOM 650 C CA . PHE A 1 87 ? 5.469 -23.367 -15.359 1.00 76.94 87 PHE A CA 1
ATOM 651 C C . PHE A 1 87 ? 6.132 -24.747 -15.281 1.00 76.94 87 PHE A C 1
ATOM 653 O O . PHE A 1 87 ? 7.227 -24.910 -15.809 1.00 76.94 87 PHE A O 1
ATOM 660 N N . HIS A 1 88 ? 5.488 -25.756 -14.682 1.00 59.41 88 HIS A N 1
ATOM 661 C CA . HIS A 1 88 ? 6.054 -27.113 -14.612 1.00 59.41 88 HIS A CA 1
ATOM 662 C C . HIS A 1 88 ? 5.703 -27.988 -15.833 1.00 59.41 88 HIS A C 1
ATOM 664 O O . HIS A 1 88 ? 6.420 -28.946 -16.101 1.00 59.41 88 HIS A O 1
ATOM 670 N N . LEU A 1 89 ? 4.653 -27.655 -16.600 1.00 56.09 89 LEU A N 1
ATOM 671 C CA . LEU A 1 89 ? 4.288 -28.355 -17.847 1.00 56.09 89 LEU A CA 1
ATOM 672 C C . LEU A 1 89 ? 5.118 -27.921 -19.072 1.00 56.09 89 LEU A C 1
ATOM 674 O O . LEU A 1 89 ? 5.083 -28.607 -20.085 1.00 56.09 89 LEU A O 1
ATOM 678 N N . ASN A 1 90 ? 5.874 -26.821 -18.989 1.00 54.06 90 ASN A N 1
ATOM 679 C CA . ASN A 1 90 ? 6.702 -26.312 -20.094 1.00 54.06 90 ASN A CA 1
ATOM 680 C C . ASN A 1 90 ? 8.186 -26.733 -20.002 1.00 54.06 90 ASN A C 1
ATOM 682 O O . ASN A 1 90 ? 9.030 -26.163 -20.686 1.00 54.06 90 ASN A O 1
ATOM 686 N N . ASN A 1 91 ? 8.508 -27.691 -19.123 1.00 53.97 91 ASN A N 1
ATOM 687 C CA . ASN A 1 91 ? 9.870 -28.184 -18.872 1.00 53.97 91 ASN A CA 1
ATOM 688 C C . ASN A 1 91 ? 10.090 -29.647 -19.319 1.00 53.97 91 ASN A C 1
ATOM 690 O O . ASN A 1 91 ? 11.025 -30.293 -18.844 1.00 53.97 91 ASN A O 1
ATOM 694 N N . HIS A 1 92 ? 9.254 -30.163 -20.225 1.00 45.53 92 HIS A N 1
ATOM 695 C CA . HIS A 1 92 ? 9.472 -31.444 -20.902 1.00 45.53 92 HIS A CA 1
ATOM 696 C C . HIS A 1 92 ? 9.539 -31.261 -22.414 1.00 45.53 92 HIS A C 1
ATOM 698 O O . HIS A 1 92 ? 8.610 -30.630 -22.963 1.00 45.53 92 HIS A O 1
#

InterPro domains:
  IPR005642 Lysine exporter LysO [PF03956] (6-85)